Protein AF-A0A0J1DJD8-F1 (afdb_monomer_lite)

Radius of gyration: 31.1 Å; chains: 1; bounding box: 63×29×89 Å

pLDDT: mean 85.06, std 13.38, range [51.06, 98.31]

Foldseek 3Di:
DPPVVVVVVVVVVVVVVVVPPPPPPPPPPVDDDDDDDQQADKDKWFWWDAQQDIDTGNDQDPDPNIAGQFQKWKAWPVVRDIDGAHRSRMTMDGSDPDAQDKIKIWIHDPSHPDIDIDIDHGD

Sequence (123 aa):
MKKRIPLLAALLLAVVLLAGCDTSVLIRLDQPIIIELPYRTNVDGYISYRGKQVRVTSDMNTRSSYRALEEARITLLETGQVTWTDRYGYFQFRGVPGPDRYITLKIEHWRLPEAIYTSIYLR

Structure (mmCIF, N/CA/C/O backbone):
data_AF-A0A0J1DJD8-F1
#
_entry.id   AF-A0A0J1DJD8-F1
#
loop_
_atom_site.group_PDB
_atom_site.id
_atom_site.type_symbol
_atom_site.label_atom_id
_atom_site.label_alt_id
_atom_site.label_comp_id
_atom_site.label_asym_id
_atom_site.label_entity_id
_atom_site.label_seq_id
_atom_site.pdbx_PDB_ins_code
_atom_site.Cartn_x
_atom_site.Cartn_y
_atom_site.Cartn_z
_atom_site.occupancy
_atom_site.B_iso_or_equiv
_atom_site.auth_seq_id
_atom_site.auth_comp_id
_atom_site.auth_asym_id
_atom_site.auth_atom_id
_atom_site.pdbx_PDB_model_num
ATOM 1 N N . MET A 1 1 ? -47.698 15.299 73.987 1.00 51.06 1 MET A N 1
ATOM 2 C CA . MET A 1 1 ? -46.868 15.306 72.754 1.00 51.06 1 MET A CA 1
ATOM 3 C C . MET A 1 1 ? -45.764 14.225 72.702 1.00 51.06 1 MET A C 1
ATOM 5 O O . MET A 1 1 ? -45.101 14.129 71.683 1.00 51.06 1 MET A O 1
ATOM 9 N N . LYS A 1 2 ? -45.594 13.340 73.708 1.00 55.03 2 LYS A N 1
ATOM 10 C CA . LYS A 1 2 ? -44.504 12.329 73.752 1.00 55.03 2 LYS A CA 1
ATOM 11 C C . LYS A 1 2 ? -44.696 11.054 72.897 1.00 55.03 2 LYS A C 1
ATOM 13 O O . LYS A 1 2 ? -43.720 10.371 72.629 1.00 55.03 2 LYS A O 1
ATOM 18 N N . LYS A 1 3 ? -45.915 10.730 72.434 1.00 58.19 3 LYS A N 1
ATOM 19 C CA . LYS A 1 3 ? -46.205 9.478 71.689 1.00 58.19 3 LYS A CA 1
ATOM 20 C C . LYS A 1 3 ? -45.926 9.532 70.174 1.00 58.19 3 LYS A C 1
ATOM 22 O O . LYS A 1 3 ? -46.001 8.503 69.519 1.00 58.19 3 LYS A O 1
ATOM 27 N N . ARG A 1 4 ? -45.611 10.707 69.607 1.00 60.94 4 ARG A N 1
ATOM 28 C CA . ARG A 1 4 ? -45.383 10.881 68.152 1.00 60.94 4 ARG A CA 1
ATOM 29 C C . ARG A 1 4 ? -43.925 10.681 67.727 1.00 60.94 4 ARG A C 1
ATOM 31 O O . ARG A 1 4 ? -43.670 10.374 66.573 1.00 60.94 4 ARG A O 1
ATOM 38 N N . ILE A 1 5 ? -42.990 10.812 68.666 1.00 70.19 5 ILE A N 1
ATOM 39 C CA . ILE A 1 5 ? -41.548 10.631 68.451 1.00 70.19 5 ILE A CA 1
ATOM 40 C C . ILE A 1 5 ? -41.190 9.187 68.048 1.00 70.19 5 ILE A C 1
ATOM 42 O O . ILE A 1 5 ? -40.487 9.034 67.052 1.00 70.19 5 ILE A O 1
ATOM 46 N N . PRO A 1 6 ? -41.688 8.122 68.717 1.00 76.00 6 PRO A N 1
ATOM 47 C CA . PRO A 1 6 ? -41.367 6.755 68.295 1.00 76.00 6 PRO A CA 1
ATOM 48 C C . PRO A 1 6 ? -41.989 6.407 66.938 1.00 76.00 6 PRO A C 1
ATOM 50 O O . PRO A 1 6 ? -41.391 5.675 66.158 1.00 76.00 6 PRO A O 1
ATOM 53 N N . LEU A 1 7 ? -43.158 6.979 66.628 1.00 79.69 7 LEU A N 1
ATOM 54 C CA . LEU A 1 7 ? -43.820 6.798 65.338 1.00 79.69 7 LEU A CA 1
ATOM 55 C C . LEU A 1 7 ? -43.009 7.438 64.200 1.00 79.69 7 LEU A C 1
ATOM 57 O O . LEU A 1 7 ? -42.808 6.814 63.168 1.00 79.69 7 LEU A O 1
ATOM 61 N N . LEU A 1 8 ? -42.507 8.660 64.405 1.00 79.69 8 LEU A N 1
ATOM 62 C CA . LEU A 1 8 ? -41.654 9.363 63.441 1.00 79.69 8 LEU A CA 1
ATOM 63 C C . LEU A 1 8 ? -40.318 8.646 63.223 1.00 79.69 8 LEU A C 1
ATOM 65 O O . LEU A 1 8 ? -39.866 8.543 62.087 1.00 79.69 8 LEU A O 1
ATOM 69 N N . ALA A 1 9 ? -39.715 8.115 64.289 1.00 82.94 9 ALA A N 1
ATOM 70 C CA . ALA A 1 9 ? -38.484 7.336 64.191 1.00 82.94 9 ALA A CA 1
ATOM 71 C C . ALA A 1 9 ? -38.690 6.031 63.402 1.00 82.94 9 ALA A C 1
ATOM 73 O O . ALA A 1 9 ? -37.884 5.708 62.534 1.00 82.94 9 ALA A O 1
ATOM 74 N N . ALA A 1 10 ? -39.797 5.321 63.646 1.00 84.31 10 ALA A N 1
ATOM 75 C CA . ALA A 1 10 ? -40.157 4.125 62.886 1.00 84.31 10 ALA A CA 1
ATOM 76 C C . ALA A 1 10 ? -40.439 4.443 61.408 1.00 84.31 10 ALA A C 1
ATOM 78 O O . ALA A 1 10 ? -40.023 3.695 60.526 1.00 84.31 10 ALA A O 1
ATOM 79 N N . LEU A 1 11 ? -41.096 5.575 61.134 1.00 82.56 11 LEU A N 1
ATOM 80 C CA . LEU A 1 11 ? -41.383 6.019 59.772 1.00 82.56 11 LEU A CA 1
ATOM 81 C C . LEU A 1 11 ? -40.095 6.352 59.005 1.00 82.56 11 LEU A C 1
ATOM 83 O O . LEU A 1 11 ? -39.931 5.932 57.865 1.00 82.56 11 LEU A O 1
ATOM 87 N N . LEU A 1 12 ? -39.161 7.060 59.646 1.00 81.88 12 LEU A N 1
ATOM 88 C CA . LEU A 1 12 ? -37.858 7.386 59.062 1.00 81.88 12 LEU A CA 1
ATOM 89 C C . LEU A 1 12 ? -37.032 6.129 58.775 1.00 81.88 12 LEU A C 1
ATOM 91 O O . LEU 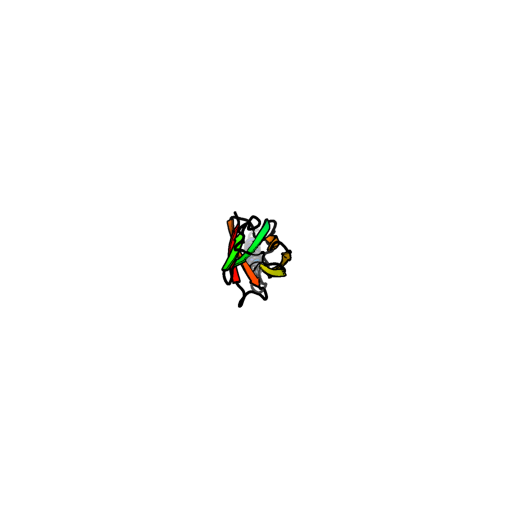A 1 12 ? -36.431 6.025 57.709 1.00 81.88 12 LEU A O 1
ATOM 95 N N . LEU A 1 13 ? -37.049 5.150 59.683 1.00 81.19 13 LEU A N 1
ATOM 96 C CA . LEU A 1 13 ? -36.350 3.881 59.485 1.00 81.19 13 LEU A CA 1
ATOM 97 C C . LEU A 1 13 ? -36.942 3.082 58.313 1.00 81.19 13 LEU A C 1
ATOM 99 O O . LEU A 1 13 ? -36.199 2.527 57.507 1.00 81.19 13 LEU A O 1
ATOM 103 N N . ALA A 1 14 ? -38.272 3.071 58.180 1.00 80.44 14 ALA A N 1
ATOM 104 C CA . ALA A 1 14 ? -38.954 2.418 57.066 1.00 80.44 14 ALA A CA 1
ATOM 105 C C . ALA A 1 14 ? -38.600 3.058 55.713 1.00 80.44 14 ALA A C 1
ATOM 107 O O . ALA A 1 14 ? -38.356 2.342 54.746 1.00 80.44 14 ALA A O 1
ATOM 108 N N . VAL A 1 15 ? -38.506 4.391 55.648 1.00 79.12 15 VAL A N 1
ATOM 109 C CA . VAL A 1 15 ? -38.114 5.114 54.423 1.00 79.12 15 VAL A CA 1
ATOM 110 C C . VAL A 1 15 ? -36.686 4.767 53.996 1.00 79.12 15 VAL A C 1
ATOM 112 O O . VAL A 1 15 ? -36.450 4.528 52.815 1.00 79.12 15 VAL A O 1
ATOM 115 N N . VAL A 1 16 ? -35.743 4.681 54.940 1.00 76.50 16 VAL A N 1
ATOM 116 C CA . VAL A 1 16 ? -34.350 4.298 54.641 1.00 76.50 16 VAL A CA 1
ATOM 117 C C . VAL A 1 16 ? -34.264 2.857 54.130 1.00 76.50 16 VAL A C 1
ATOM 119 O O . VAL A 1 16 ? -33.525 2.587 53.187 1.00 76.50 16 VAL A O 1
ATOM 122 N N . LEU A 1 17 ? -35.051 1.944 54.704 1.00 69.94 17 LEU A N 1
ATOM 123 C CA . LEU A 1 17 ? -35.110 0.549 54.257 1.00 69.94 17 LEU A CA 1
ATOM 124 C C . LEU A 1 17 ? -35.716 0.408 52.851 1.00 69.94 17 LEU A C 1
ATOM 126 O O . LEU A 1 17 ? -35.264 -0.428 52.075 1.00 69.94 17 LEU A O 1
ATOM 130 N N . LEU A 1 18 ? -36.706 1.237 52.507 1.00 70.56 18 LEU A N 1
ATOM 131 C CA . LEU A 1 18 ? -37.361 1.230 51.194 1.00 70.56 18 LEU A CA 1
ATOM 132 C C . LEU A 1 18 ? -36.520 1.902 50.096 1.00 70.56 18 LEU A C 1
ATOM 134 O O . LEU A 1 18 ? -36.597 1.498 48.940 1.00 70.56 18 LEU A O 1
ATOM 138 N N . ALA A 1 19 ? -35.698 2.898 50.437 1.00 68.75 19 ALA A N 1
ATOM 139 C CA . ALA A 1 19 ? -34.855 3.616 49.477 1.00 68.75 19 ALA A CA 1
ATOM 140 C C . ALA A 1 19 ? -33.557 2.869 49.093 1.00 68.75 19 ALA A C 1
ATOM 142 O O . ALA A 1 19 ? -32.832 3.313 48.206 1.00 68.75 19 ALA A O 1
ATOM 143 N N . GLY A 1 20 ? -33.242 1.749 49.754 1.00 57.88 20 GLY A N 1
ATOM 144 C CA . GLY A 1 20 ? -31.949 1.065 49.638 1.00 57.88 20 GLY A CA 1
ATOM 145 C C . GLY A 1 2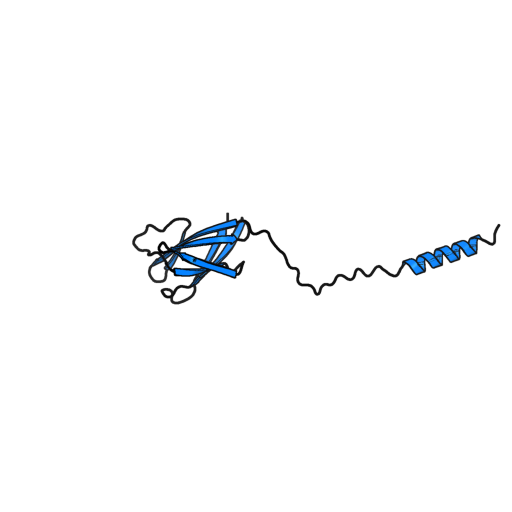0 ? -31.781 0.060 48.490 1.00 57.88 20 GLY A C 1
ATOM 146 O O . GLY A 1 20 ? -30.759 -0.620 48.477 1.00 57.88 20 GLY A O 1
ATOM 147 N N . CYS A 1 21 ? -32.737 -0.096 47.565 1.00 62.84 21 CYS A N 1
ATOM 148 C CA . CYS A 1 21 ? -32.733 -1.248 46.642 1.00 62.84 21 CYS A CA 1
ATOM 149 C C . CYS A 1 21 ? -32.322 -0.998 45.180 1.00 62.84 21 CYS A C 1
ATOM 151 O O . CYS A 1 21 ? -32.060 -1.978 44.492 1.00 62.84 21 CYS A O 1
ATOM 153 N N . ASP A 1 22 ? -32.178 0.238 44.697 1.00 56.75 22 ASP A N 1
ATOM 154 C CA . ASP A 1 22 ? -31.893 0.482 43.267 1.00 56.75 22 ASP A CA 1
ATOM 155 C C . ASP A 1 22 ? -30.507 1.089 43.008 1.00 56.75 22 ASP A C 1
ATOM 157 O O . ASP A 1 22 ? -30.355 2.133 42.380 1.00 56.75 22 ASP A O 1
ATOM 161 N N . THR A 1 23 ? -29.452 0.416 43.472 1.00 58.03 23 THR A N 1
ATOM 162 C CA . THR A 1 23 ? -28.062 0.730 43.074 1.00 58.03 23 THR A CA 1
ATOM 163 C C . THR A 1 23 ? -27.523 -0.191 41.981 1.00 58.03 23 THR A C 1
ATOM 165 O O . THR A 1 23 ? -26.340 -0.125 41.641 1.00 58.03 23 THR A O 1
ATOM 168 N N . SER A 1 24 ? -28.373 -1.025 41.373 1.00 59.12 24 SER A N 1
ATOM 169 C CA . SER A 1 24 ? -27.968 -1.852 40.237 1.00 59.12 24 SER A CA 1
ATOM 170 C C . SER A 1 24 ? -27.904 -1.016 38.952 1.00 59.12 24 SER A C 1
ATOM 172 O O . SER A 1 24 ? -28.806 -0.996 38.120 1.00 59.12 24 SER A O 1
ATOM 174 N N . VAL A 1 25 ? -26.789 -0.307 38.766 1.00 60.03 25 VAL A N 1
ATOM 175 C CA . VAL A 1 25 ? -26.405 0.194 37.443 1.00 60.03 25 VAL A CA 1
ATOM 176 C C . VAL A 1 25 ? -26.052 -1.032 36.599 1.00 60.03 25 VAL A C 1
ATOM 178 O O . VAL A 1 25 ? -24.940 -1.553 36.658 1.00 60.03 25 VAL A O 1
ATOM 181 N N . LEU A 1 26 ? -27.034 -1.540 35.854 1.00 56.91 26 LEU A N 1
ATOM 182 C CA . LEU A 1 26 ? -26.871 -2.615 34.877 1.00 56.91 26 LEU A CA 1
ATOM 183 C C . LEU A 1 26 ? -26.037 -2.101 33.696 1.00 56.91 26 LEU A C 1
ATOM 185 O O . LEU A 1 26 ? -26.565 -1.709 32.657 1.00 56.91 26 LEU A O 1
ATOM 189 N N . ILE A 1 27 ? -24.715 -2.082 33.860 1.00 59.91 27 ILE A N 1
ATOM 190 C CA . ILE A 1 27 ? -23.789 -1.881 32.746 1.00 59.91 27 ILE A CA 1
ATOM 191 C C . ILE A 1 27 ? -23.803 -3.177 31.930 1.00 59.91 27 ILE A C 1
ATOM 193 O O . ILE A 1 27 ? -23.238 -4.192 32.337 1.00 59.91 27 ILE A O 1
ATOM 197 N N . ARG A 1 28 ? -24.485 -3.149 30.782 1.00 57.75 28 ARG A N 1
ATOM 198 C CA . ARG A 1 28 ? -24.426 -4.204 29.765 1.00 57.75 28 ARG A CA 1
ATOM 199 C C . ARG A 1 28 ? -23.017 -4.253 29.164 1.00 57.75 28 ARG A C 1
ATOM 201 O O . ARG A 1 28 ? -22.707 -3.539 28.218 1.00 57.75 28 ARG A O 1
ATOM 208 N N . LEU A 1 29 ? -22.146 -5.060 29.771 1.00 59.88 29 LEU A N 1
ATOM 209 C CA . LEU A 1 29 ? -20.765 -5.327 29.335 1.00 59.88 29 LEU A CA 1
ATOM 210 C C . LEU A 1 29 ? -20.679 -6.214 28.077 1.00 59.88 29 LEU A C 1
ATOM 212 O O . LEU A 1 29 ? -19.586 -6.490 27.594 1.00 59.88 29 LEU A O 1
ATOM 216 N N . ASP A 1 30 ? -21.814 -6.681 27.561 1.00 70.31 30 ASP A N 1
ATOM 217 C CA . ASP A 1 30 ? -21.937 -7.570 26.405 1.00 70.31 30 ASP A CA 1
ATOM 218 C C . ASP A 1 30 ? -22.053 -6.831 25.064 1.00 70.31 30 ASP A C 1
ATOM 220 O O . ASP A 1 30 ? -22.007 -7.466 24.010 1.00 70.31 30 ASP A O 1
ATOM 224 N N . GLN A 1 31 ? -22.168 -5.499 25.067 1.00 64.62 31 GLN A N 1
ATOM 225 C CA . GLN A 1 31 ? -22.130 -4.729 23.828 1.00 64.62 31 GLN A CA 1
ATOM 226 C C . GLN A 1 31 ? -20.683 -4.460 23.391 1.00 64.62 31 GLN A C 1
ATOM 228 O O . GLN A 1 31 ? -19.894 -3.923 24.173 1.00 64.62 31 GLN A O 1
ATOM 233 N N . PRO A 1 32 ? -20.314 -4.793 22.139 1.00 69.00 32 PRO A N 1
ATOM 234 C CA . PRO A 1 32 ? -19.010 -4.430 21.611 1.00 69.00 32 PRO A CA 1
ATOM 235 C C . PRO A 1 32 ? -18.877 -2.905 21.603 1.00 69.00 32 PRO A C 1
ATOM 237 O O . PRO A 1 32 ? -19.769 -2.193 21.143 1.00 69.00 32 PRO A O 1
ATOM 240 N N . ILE A 1 33 ? -17.753 -2.398 22.107 1.00 67.94 33 ILE A N 1
ATOM 241 C CA . ILE A 1 33 ? -17.445 -0.969 22.057 1.00 67.94 33 ILE A CA 1
ATOM 242 C C . ILE A 1 33 ? -17.152 -0.617 20.595 1.00 67.94 33 ILE A C 1
ATOM 244 O O . ILE A 1 33 ? -16.092 -0.951 20.067 1.00 67.94 33 ILE A O 1
ATOM 248 N N . ILE A 1 34 ? -18.098 0.050 19.934 1.00 68.44 34 ILE A N 1
ATOM 249 C CA . ILE A 1 34 ? -17.903 0.601 18.591 1.00 68.44 34 ILE A CA 1
ATOM 250 C C . ILE A 1 34 ? -17.277 1.986 18.761 1.00 68.44 34 ILE A C 1
ATOM 252 O O . ILE A 1 34 ? -17.937 2.926 19.198 1.00 68.44 34 ILE A O 1
ATOM 256 N N . ILE A 1 35 ? -15.984 2.108 18.458 1.00 68.00 35 ILE A N 1
ATOM 257 C CA . ILE A 1 35 ? -15.276 3.392 18.478 1.00 68.00 35 ILE A CA 1
ATOM 258 C C . ILE A 1 35 ? -15.251 3.945 17.052 1.00 68.00 35 ILE A C 1
ATOM 260 O O . ILE A 1 35 ? -14.451 3.514 16.223 1.00 68.00 35 ILE A O 1
ATOM 264 N N . GLU A 1 36 ? -16.107 4.922 16.768 1.00 61.94 36 GLU A N 1
ATOM 265 C CA . GLU A 1 36 ? -16.073 5.672 15.511 1.00 61.94 36 GLU A CA 1
ATOM 266 C C . GLU A 1 36 ? -15.070 6.826 15.633 1.00 61.94 36 GLU A C 1
ATOM 268 O O . GLU A 1 36 ? -15.367 7.896 16.165 1.00 61.94 36 GLU A O 1
ATOM 273 N N . LEU A 1 37 ? -13.837 6.603 15.173 1.00 65.94 37 LEU A N 1
ATOM 274 C CA . LEU A 1 37 ? -12.824 7.655 15.112 1.00 65.94 37 LEU A CA 1
ATOM 275 C C . LEU A 1 37 ? -13.014 8.483 13.831 1.00 65.94 37 LEU A C 1
ATOM 277 O O . LEU A 1 37 ? -13.140 7.905 12.749 1.00 65.94 37 LEU A O 1
ATOM 281 N N . PRO A 1 38 ? -12.985 9.828 13.898 1.00 65.19 38 PRO A N 1
ATOM 282 C CA . PRO A 1 38 ? -13.066 10.665 12.709 1.00 65.19 38 PRO A CA 1
ATOM 283 C C . PRO A 1 38 ? -11.754 10.576 11.921 1.00 65.19 38 PRO A C 1
ATOM 285 O O . PRO A 1 38 ? -10.831 11.366 12.124 1.00 65.19 38 PRO A O 1
ATOM 288 N N . TYR A 1 39 ? -11.660 9.619 11.002 1.00 69.25 39 TYR A N 1
ATOM 289 C CA . TYR A 1 39 ? -10.542 9.540 10.073 1.00 69.25 39 TYR A CA 1
ATOM 290 C C . TYR A 1 39 ? -10.652 10.656 9.030 1.00 69.25 39 TYR A C 1
ATOM 292 O O . TYR A 1 39 ? -11.530 10.637 8.169 1.00 69.25 39 TYR A O 1
ATOM 300 N N . ARG A 1 40 ? -9.779 11.664 9.125 1.00 75.38 40 ARG A N 1
ATOM 301 C CA . ARG A 1 40 ? -9.771 12.839 8.229 1.00 75.38 40 ARG A CA 1
ATOM 302 C C . ARG A 1 40 ? -8.490 12.977 7.407 1.00 75.38 40 ARG A C 1
ATOM 304 O O . ARG A 1 40 ? -8.424 13.846 6.543 1.00 75.38 40 ARG A O 1
ATOM 311 N N . THR A 1 41 ? -7.488 12.140 7.667 1.00 85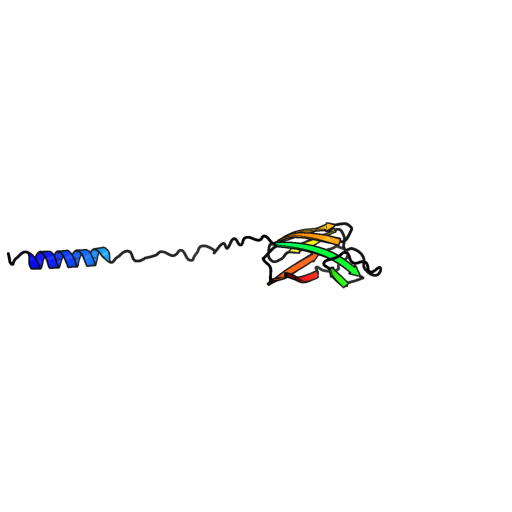.00 41 THR A N 1
ATOM 312 C CA . THR A 1 41 ? -6.197 12.193 6.979 1.00 85.00 41 THR A CA 1
ATOM 313 C C . THR A 1 41 ? -6.308 11.548 5.600 1.00 85.00 41 THR A C 1
ATOM 315 O O . THR A 1 41 ? -7.007 10.548 5.423 1.00 85.00 41 THR A O 1
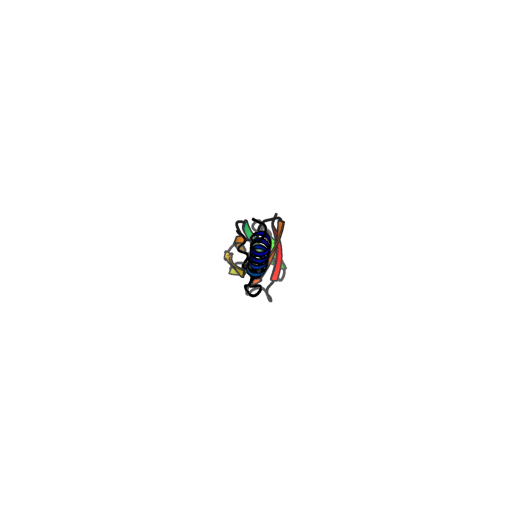ATOM 318 N N . ASN A 1 42 ? -5.607 12.115 4.622 1.00 89.44 42 ASN A N 1
ATOM 319 C CA . ASN A 1 42 ? -5.430 11.515 3.304 1.00 89.44 42 ASN A CA 1
ATOM 320 C C . ASN A 1 42 ? -3.977 11.074 3.167 1.00 89.44 42 ASN A C 1
ATOM 322 O O . ASN A 1 42 ? -3.078 11.764 3.645 1.00 89.44 42 ASN A O 1
ATOM 326 N N . VAL A 1 43 ? -3.760 9.938 2.514 1.00 91.88 43 VAL A N 1
ATOM 327 C CA . VAL A 1 43 ? -2.420 9.422 2.229 1.00 91.88 43 VAL A CA 1
ATOM 328 C C . VAL A 1 43 ? -2.358 9.040 0.772 1.00 91.88 43 VAL A C 1
ATOM 330 O O . VAL A 1 43 ? -3.232 8.328 0.279 1.00 91.88 43 VAL A O 1
ATOM 333 N N . ASP A 1 44 ? -1.317 9.489 0.098 1.00 94.56 44 ASP A N 1
ATOM 334 C CA . ASP A 1 44 ? -1.030 9.131 -1.274 1.00 94.56 44 ASP A CA 1
ATOM 335 C C . ASP A 1 44 ? 0.457 8.859 -1.486 1.00 94.56 44 ASP A C 1
ATOM 337 O O . ASP A 1 44 ? 1.301 9.043 -0.604 1.00 94.56 44 ASP A O 1
ATOM 341 N N . GLY A 1 45 ? 0.761 8.316 -2.655 1.00 95.44 45 GLY A N 1
ATOM 342 C CA . GLY A 1 45 ? 2.121 8.002 -3.038 1.00 95.44 45 GLY A CA 1
ATOM 343 C C . GLY A 1 45 ? 2.172 7.201 -4.323 1.00 95.44 45 GLY A C 1
ATOM 344 O O . GLY A 1 45 ? 1.167 6.971 -4.990 1.00 95.44 45 GLY A O 1
ATOM 345 N N . TYR A 1 46 ? 3.375 6.759 -4.654 1.00 97.12 46 TYR A N 1
ATOM 346 C CA . TYR A 1 46 ? 3.685 6.023 -5.867 1.00 97.12 46 TYR A CA 1
ATOM 347 C C . TYR A 1 46 ? 4.337 4.695 -5.520 1.00 97.12 46 TYR A C 1
ATOM 349 O O . TYR A 1 46 ? 5.192 4.617 -4.636 1.00 97.12 46 TYR A O 1
ATOM 357 N N . ILE A 1 47 ? 3.965 3.650 -6.253 1.00 96.81 47 ILE A N 1
ATOM 358 C CA . ILE A 1 47 ? 4.524 2.310 -6.117 1.00 96.81 47 ILE A CA 1
ATOM 359 C C . ILE A 1 47 ? 5.241 1.945 -7.408 1.00 96.81 47 ILE A C 1
ATOM 361 O O . ILE A 1 47 ? 4.705 2.028 -8.513 1.00 96.81 47 ILE A O 1
ATOM 365 N N . SER A 1 48 ? 6.488 1.521 -7.263 1.00 96.38 48 SER A N 1
ATOM 366 C CA . SER A 1 48 ? 7.334 1.104 -8.377 1.00 96.38 48 SER A CA 1
ATOM 367 C C . SER A 1 48 ? 8.080 -0.176 -8.036 1.00 96.38 48 SER A C 1
ATOM 369 O O . SER A 1 48 ? 8.281 -0.491 -6.863 1.00 96.38 48 SER A O 1
ATOM 371 N N . TYR A 1 49 ? 8.505 -0.921 -9.053 1.00 95.06 49 TYR A N 1
ATOM 372 C CA . TYR A 1 49 ? 9.175 -2.203 -8.869 1.00 95.06 49 TYR A CA 1
ATOM 373 C C . TYR A 1 49 ? 10.398 -2.382 -9.775 1.00 95.06 49 TYR A C 1
ATOM 375 O O . TYR A 1 49 ? 10.488 -1.807 -10.863 1.00 95.06 49 TYR A O 1
ATOM 383 N N . ARG A 1 50 ? 11.339 -3.213 -9.315 1.00 93.56 50 ARG A N 1
ATOM 384 C CA . ARG A 1 50 ? 12.510 -3.699 -10.059 1.00 93.56 50 ARG A CA 1
ATOM 385 C C . ARG A 1 50 ? 12.766 -5.160 -9.691 1.00 93.56 50 ARG A C 1
ATOM 387 O O . ARG A 1 50 ? 13.263 -5.461 -8.605 1.00 93.56 50 ARG A O 1
ATOM 394 N N . GLY A 1 51 ? 12.452 -6.084 -10.598 1.00 88.62 51 GLY A N 1
ATOM 395 C CA . GLY A 1 51 ? 12.495 -7.515 -10.283 1.00 88.62 51 GLY A CA 1
ATOM 396 C C . GLY A 1 51 ? 11.536 -7.828 -9.130 1.00 88.62 51 GLY A C 1
ATOM 397 O O . GLY A 1 51 ? 10.343 -7.586 -9.263 1.00 88.62 51 GLY A O 1
ATOM 398 N N . LYS A 1 52 ? 12.065 -8.308 -7.997 1.00 85.69 52 LYS A N 1
ATOM 399 C CA . LYS A 1 52 ? 11.293 -8.575 -6.767 1.00 85.69 52 LYS A CA 1
ATOM 400 C C . LYS A 1 52 ? 11.248 -7.397 -5.782 1.00 85.69 52 LYS A C 1
ATOM 402 O O . LYS A 1 52 ? 10.581 -7.487 -4.760 1.00 85.69 52 LYS A O 1
ATOM 407 N N . GLN A 1 53 ? 11.983 -6.316 -6.043 1.00 90.44 53 GLN A N 1
ATOM 408 C CA . GLN A 1 53 ? 12.005 -5.151 -5.158 1.00 90.44 53 GLN A CA 1
ATOM 409 C C . GLN A 1 53 ? 10.816 -4.248 -5.463 1.00 90.44 53 GLN A C 1
ATOM 411 O O . GLN A 1 53 ? 10.633 -3.864 -6.618 1.00 90.44 53 GLN A O 1
ATOM 416 N N . VAL A 1 54 ? 10.062 -3.870 -4.433 1.00 93.75 54 VAL A N 1
ATOM 417 C CA . VAL A 1 54 ? 9.002 -2.860 -4.508 1.00 93.75 54 VAL A CA 1
ATOM 418 C C . VAL A 1 54 ? 9.386 -1.664 -3.656 1.00 93.75 54 VAL A C 1
ATOM 420 O O . VAL A 1 54 ? 9.987 -1.802 -2.592 1.00 93.75 54 VAL A O 1
ATOM 423 N N . ARG A 1 55 ? 9.068 -0.475 -4.158 1.00 94.12 55 ARG A N 1
ATOM 424 C CA . ARG A 1 55 ? 9.377 0.792 -3.517 1.00 94.12 55 ARG A CA 1
ATOM 425 C C . ARG A 1 55 ? 8.138 1.667 -3.492 1.00 94.12 55 ARG A C 1
ATOM 427 O O . ARG A 1 55 ? 7.522 1.868 -4.536 1.00 94.12 55 ARG A O 1
ATOM 434 N N . VAL A 1 56 ? 7.851 2.209 -2.314 1.00 94.75 56 VAL A N 1
ATOM 435 C CA . VAL A 1 56 ? 6.809 3.211 -2.095 1.00 94.75 56 VAL A CA 1
ATOM 436 C C . VAL A 1 56 ? 7.469 4.565 -1.848 1.00 94.75 56 VAL A C 1
ATOM 438 O O . VAL A 1 56 ? 8.439 4.648 -1.091 1.00 94.75 56 VAL A O 1
ATOM 441 N N . THR A 1 57 ? 6.997 5.609 -2.522 1.00 94.06 57 THR A N 1
ATOM 442 C CA . THR A 1 57 ? 7.540 6.974 -2.440 1.00 94.06 57 THR A CA 1
ATOM 443 C C . THR A 1 57 ? 6.421 8.011 -2.419 1.00 94.06 57 THR A C 1
ATOM 445 O O . THR A 1 57 ? 5.340 7.749 -2.933 1.00 94.06 57 THR A O 1
ATOM 448 N N . SER A 1 58 ? 6.680 9.192 -1.850 1.00 92.50 58 SER A N 1
ATOM 449 C CA . SER A 1 58 ? 5.771 10.350 -1.923 1.00 92.50 58 SER A CA 1
ATOM 450 C C . SER A 1 58 ? 5.618 10.873 -3.351 1.00 92.50 58 SER A C 1
ATOM 452 O O . SER A 1 58 ? 4.537 11.274 -3.759 1.00 92.50 58 SER A O 1
ATOM 454 N N . ASP A 1 59 ? 6.700 10.811 -4.125 1.00 93.81 59 ASP A N 1
ATOM 455 C CA . ASP A 1 59 ? 6.779 11.331 -5.486 1.00 93.81 59 ASP A CA 1
ATOM 456 C C . ASP A 1 59 ? 7.002 10.209 -6.498 1.00 93.81 59 ASP A C 1
ATOM 458 O O . ASP A 1 59 ? 7.510 9.131 -6.161 1.00 93.81 59 ASP A O 1
ATOM 462 N N . MET A 1 60 ? 6.659 10.470 -7.761 1.00 91.38 60 MET A N 1
ATOM 463 C CA . MET A 1 60 ? 6.855 9.513 -8.847 1.00 91.38 60 MET A CA 1
ATOM 464 C C . MET A 1 60 ? 8.333 9.114 -8.951 1.00 91.38 60 MET A C 1
ATOM 466 O O . MET A 1 60 ? 9.227 9.957 -9.042 1.00 91.38 60 MET A O 1
ATOM 470 N N . ASN A 1 61 ? 8.610 7.808 -8.962 1.00 90.31 61 ASN A N 1
ATOM 471 C CA . ASN A 1 61 ? 9.979 7.315 -9.062 1.00 90.31 61 ASN A CA 1
ATOM 472 C C . ASN A 1 61 ? 10.528 7.529 -10.482 1.00 90.31 61 ASN A C 1
ATOM 474 O O . ASN A 1 61 ? 10.110 6.868 -11.428 1.00 90.31 61 ASN A O 1
ATOM 478 N N . THR A 1 62 ? 11.510 8.420 -10.619 1.00 90.31 62 THR A N 1
ATOM 479 C CA . THR A 1 62 ? 12.137 8.779 -11.903 1.00 90.31 62 THR A CA 1
ATOM 480 C C . THR A 1 62 ? 13.310 7.877 -12.298 1.00 90.31 62 THR A C 1
ATOM 482 O O . THR A 1 62 ? 13.914 8.060 -13.356 1.00 90.31 62 THR A O 1
ATOM 485 N N . ARG A 1 63 ? 13.675 6.889 -11.468 1.00 91.81 63 ARG A N 1
ATOM 486 C CA . ARG A 1 63 ? 14.793 5.981 -11.764 1.00 91.81 63 ARG A CA 1
ATOM 487 C C . ARG A 1 63 ? 14.414 5.021 -12.889 1.00 91.81 63 ARG A C 1
ATOM 489 O O . ARG A 1 63 ? 13.562 4.163 -12.697 1.00 91.81 63 ARG A O 1
ATOM 496 N N . SER A 1 64 ? 15.152 5.061 -13.998 1.00 90.38 64 SER A N 1
ATOM 497 C CA . SER A 1 64 ? 14.931 4.209 -15.184 1.00 90.38 64 SER A CA 1
ATOM 498 C C . SER A 1 64 ? 14.968 2.697 -14.921 1.00 90.38 64 SER A C 1
ATOM 500 O O . SER A 1 64 ? 14.390 1.917 -15.673 1.00 90.38 64 SER A O 1
ATOM 502 N N . SER A 1 65 ? 15.645 2.262 -13.853 1.00 93.88 65 SER A N 1
ATOM 503 C CA . SER A 1 65 ? 15.700 0.851 -13.446 1.00 93.88 65 SER A CA 1
ATOM 504 C C . SER A 1 65 ? 14.428 0.353 -12.756 1.00 93.88 65 SER A C 1
ATOM 506 O O . SER A 1 65 ? 14.303 -0.850 -12.525 1.00 93.88 65 SER A O 1
ATOM 508 N N . TYR A 1 66 ? 13.506 1.255 -12.423 1.00 95.62 66 TYR A N 1
ATOM 509 C CA . TYR A 1 66 ? 12.218 0.953 -11.822 1.00 95.62 66 TYR A CA 1
ATOM 510 C C . TYR A 1 66 ? 11.104 1.207 -12.831 1.00 95.62 66 TYR A C 1
ATOM 512 O O . TYR A 1 66 ? 11.175 2.120 -13.651 1.00 95.62 66 TYR A O 1
ATOM 520 N N . ARG A 1 67 ? 10.056 0.394 -12.751 1.00 95.69 67 ARG A N 1
ATOM 521 C CA . ARG A 1 67 ? 8.819 0.591 -13.508 1.00 95.69 67 ARG A CA 1
ATOM 522 C C . ARG A 1 67 ? 7.682 0.883 -12.545 1.00 95.69 67 ARG A C 1
ATOM 524 O O . ARG A 1 67 ? 7.682 0.359 -11.431 1.00 95.69 67 ARG A O 1
ATOM 531 N N . ALA A 1 68 ? 6.728 1.704 -12.971 1.00 96.56 68 ALA A N 1
ATOM 532 C CA . ALA A 1 68 ? 5.482 1.893 -12.243 1.00 96.56 68 ALA A CA 1
ATOM 533 C C . ALA A 1 68 ? 4.788 0.540 -12.040 1.00 96.56 68 ALA A C 1
ATOM 535 O O . ALA A 1 68 ? 4.728 -0.286 -12.958 1.00 96.56 68 ALA A O 1
ATOM 536 N N . LEU A 1 69 ? 4.303 0.296 -10.826 1.00 96.31 69 LEU A N 1
ATOM 537 C CA . LEU A 1 69 ? 3.475 -0.865 -10.537 1.00 96.31 69 LEU A CA 1
ATOM 538 C C . LEU A 1 69 ? 2.013 -0.471 -10.770 1.00 96.31 69 LEU A C 1
ATOM 540 O O . LEU A 1 69 ? 1.294 -0.183 -9.823 1.00 96.31 69 LEU A O 1
ATOM 544 N N . GLU A 1 70 ? 1.633 -0.374 -12.040 1.00 97.25 70 GLU A N 1
ATOM 545 C CA . GLU A 1 70 ? 0.272 -0.082 -12.515 1.00 97.25 70 GLU A CA 1
ATOM 546 C C . GLU A 1 70 ? -0.720 -1.196 -12.149 1.00 97.25 70 GLU A C 1
ATOM 548 O O . GLU A 1 70 ? -0.310 -2.348 -12.066 1.00 97.25 70 GLU A O 1
ATOM 553 N N . GLU A 1 71 ? -1.999 -0.861 -11.929 1.00 97.56 71 GLU A N 1
ATOM 554 C CA . GLU A 1 71 ? -3.091 -1.810 -11.625 1.00 97.56 71 GLU A CA 1
ATOM 555 C C . GLU A 1 71 ? -2.853 -2.704 -10.388 1.00 97.56 71 GLU A C 1
ATOM 557 O O . GLU A 1 71 ? -3.473 -3.756 -10.208 1.00 97.56 71 GLU A O 1
ATOM 562 N N . ALA A 1 72 ? -1.964 -2.293 -9.488 1.00 97.81 72 ALA A N 1
ATOM 563 C CA . ALA A 1 72 ? -1.748 -2.966 -8.218 1.00 97.81 72 ALA A CA 1
ATOM 564 C C . ALA A 1 72 ? -2.893 -2.666 -7.262 1.00 97.81 72 ALA A C 1
ATOM 566 O O . ALA A 1 72 ? -3.259 -1.512 -7.044 1.00 97.81 72 ALA A O 1
ATOM 567 N N . ARG A 1 73 ? -3.423 -3.721 -6.646 1.00 98.31 73 ARG A N 1
ATOM 568 C CA . ARG A 1 73 ? -4.427 -3.614 -5.595 1.00 98.31 73 ARG A CA 1
ATOM 569 C C . ARG A 1 73 ? -3.726 -3.316 -4.279 1.00 98.31 73 ARG A C 1
ATOM 571 O O . ARG A 1 73 ? -2.917 -4.114 -3.804 1.00 98.31 73 ARG A O 1
ATOM 578 N N . ILE A 1 74 ? -4.064 -2.185 -3.678 1.00 98.06 74 ILE A N 1
ATOM 579 C CA . ILE A 1 74 ? -3.495 -1.726 -2.414 1.00 98.06 74 ILE A CA 1
ATOM 580 C C . ILE A 1 74 ? -4.585 -1.792 -1.354 1.00 98.06 74 ILE A C 1
ATOM 582 O O . ILE A 1 74 ? -5.662 -1.234 -1.541 1.00 98.06 74 ILE A O 1
ATOM 586 N N . THR A 1 75 ? -4.315 -2.477 -0.246 1.00 98.06 75 THR A N 1
ATOM 587 C CA . THR A 1 75 ? -5.220 -2.544 0.909 1.00 98.06 75 THR A CA 1
ATOM 588 C C . THR A 1 75 ? -4.580 -1.845 2.099 1.00 98.06 75 THR A C 1
ATOM 590 O O . THR A 1 75 ? -3.465 -2.198 2.484 1.00 98.06 75 THR A O 1
ATOM 593 N N . LEU A 1 76 ? -5.288 -0.887 2.689 1.00 95.88 76 LEU A N 1
ATOM 594 C CA . LEU A 1 76 ? -4.936 -0.276 3.967 1.00 95.88 76 LEU A CA 1
ATOM 595 C C . LEU A 1 76 ? -5.458 -1.176 5.090 1.00 95.88 76 LEU A C 1
ATOM 597 O O . LEU A 1 76 ? -6.670 -1.296 5.269 1.00 95.88 76 LEU A O 1
ATOM 601 N N . LEU A 1 77 ? -4.568 -1.849 5.820 1.00 94.88 77 LEU A N 1
ATOM 602 C CA . LEU A 1 77 ? -4.979 -2.903 6.756 1.00 94.88 77 LEU A CA 1
ATOM 603 C C . LEU A 1 77 ? -5.760 -2.370 7.959 1.00 94.88 77 LEU A C 1
ATOM 605 O O . LEU A 1 77 ? -6.647 -3.052 8.459 1.00 94.88 77 LEU A O 1
ATOM 609 N N . GLU A 1 78 ? -5.467 -1.149 8.399 1.00 90.19 78 GLU A N 1
ATOM 610 C CA . GLU A 1 78 ? -6.099 -0.533 9.566 1.00 90.19 78 GLU A CA 1
ATOM 611 C C . GLU A 1 78 ? -7.584 -0.226 9.342 1.00 90.19 78 GLU A C 1
ATOM 613 O O . GLU A 1 78 ? -8.350 -0.183 10.301 1.00 90.19 78 GLU A O 1
ATOM 618 N N . THR A 1 79 ? -7.995 -0.002 8.091 1.00 90.31 79 THR A N 1
ATOM 619 C CA . THR A 1 79 ? -9.382 0.350 7.741 1.00 90.31 79 THR A CA 1
ATOM 620 C C . THR A 1 79 ? -10.056 -0.680 6.837 1.00 90.31 79 THR A C 1
ATOM 622 O O . THR A 1 79 ? -11.265 -0.613 6.633 1.00 90.31 79 THR A O 1
ATOM 625 N N . GLY A 1 80 ? -9.294 -1.607 6.251 1.00 93.38 80 GLY A N 1
ATOM 626 C CA . GLY A 1 80 ? -9.768 -2.530 5.219 1.00 93.38 80 GLY A CA 1
ATOM 627 C C . GLY A 1 80 ? -10.064 -1.863 3.871 1.00 93.38 80 GLY A C 1
ATOM 628 O O . GLY A 1 80 ? -10.553 -2.531 2.960 1.00 93.38 80 GLY A O 1
ATOM 629 N N . GLN A 1 81 ? -9.782 -0.563 3.719 1.00 94.62 81 GLN A N 1
ATOM 630 C CA . GLN A 1 81 ? -9.999 0.142 2.459 1.00 94.62 81 GLN A CA 1
ATOM 631 C C . GLN A 1 81 ? -9.100 -0.414 1.357 1.00 94.62 81 GLN A C 1
ATOM 633 O O . GLN A 1 81 ? -7.946 -0.776 1.591 1.00 94.62 81 GLN A O 1
ATOM 638 N N . VAL A 1 82 ? -9.623 -0.414 0.134 1.00 97.75 82 VAL A N 1
ATOM 639 C CA . VAL A 1 82 ? -8.922 -0.883 -1.060 1.00 97.75 82 VAL A CA 1
ATOM 640 C C . VAL A 1 82 ? -8.893 0.230 -2.097 1.00 97.75 82 VAL A C 1
ATOM 642 O O . VAL A 1 82 ? -9.899 0.897 -2.328 1.00 97.75 82 VAL A O 1
ATOM 645 N N . THR A 1 83 ? -7.742 0.403 -2.735 1.00 97.62 83 THR A N 1
ATOM 646 C CA . THR A 1 83 ? -7.561 1.266 -3.902 1.00 97.62 83 THR A CA 1
ATOM 647 C C . THR A 1 83 ? -6.695 0.553 -4.939 1.00 97.62 83 THR A C 1
ATOM 649 O O . THR A 1 83 ? -6.122 -0.506 -4.661 1.00 97.62 83 THR A O 1
ATOM 652 N N . TRP A 1 84 ? -6.602 1.120 -6.137 1.00 98.19 84 TRP A N 1
ATOM 653 C CA . TRP A 1 84 ? -5.774 0.597 -7.219 1.00 98.19 84 TRP A CA 1
ATOM 654 C C . TRP A 1 84 ? -4.817 1.665 -7.702 1.00 98.19 84 TRP A C 1
ATOM 656 O O . TRP A 1 84 ? -5.157 2.849 -7.714 1.00 98.19 84 TRP A O 1
ATOM 666 N N . THR A 1 85 ? -3.623 1.241 -8.097 1.00 98.06 85 THR A N 1
ATOM 667 C CA . THR A 1 85 ? -2.669 2.161 -8.696 1.00 98.06 85 THR A CA 1
ATOM 668 C C . THR A 1 85 ? -3.037 2.500 -10.136 1.00 98.06 85 THR A C 1
ATOM 670 O O . THR A 1 85 ? -3.530 1.656 -10.888 1.00 98.06 85 THR A O 1
ATOM 673 N N . ASP A 1 86 ? -2.757 3.737 -10.536 1.00 97.88 86 ASP A N 1
ATOM 674 C CA . ASP A 1 86 ? -2.883 4.174 -11.926 1.00 97.88 86 ASP A CA 1
ATOM 675 C C . ASP A 1 86 ? -1.681 3.740 -12.795 1.00 97.88 86 ASP A C 1
ATOM 677 O O . ASP A 1 86 ? -0.760 3.059 -12.334 1.00 97.88 86 ASP A O 1
ATOM 681 N N . ARG A 1 87 ? -1.640 4.200 -14.054 1.00 97.06 87 ARG A N 1
ATOM 682 C CA . ARG A 1 87 ? -0.544 3.922 -15.005 1.00 97.06 87 ARG A CA 1
ATOM 683 C C . ARG A 1 87 ? 0.850 4.374 -14.548 1.00 97.06 87 ARG A C 1
ATOM 685 O O . ARG A 1 87 ? 1.862 3.926 -15.084 1.00 97.06 87 ARG A O 1
ATOM 692 N N . TYR A 1 88 ? 0.915 5.295 -13.592 1.00 96.44 88 TYR A N 1
ATOM 693 C CA . TYR A 1 88 ? 2.146 5.821 -13.006 1.00 96.44 88 TYR A CA 1
ATOM 694 C C . TYR A 1 88 ? 2.484 5.167 -11.663 1.00 96.44 88 TYR A C 1
ATOM 696 O O . TYR A 1 88 ? 3.518 5.479 -11.067 1.00 96.44 88 TYR A O 1
ATOM 704 N N . GLY A 1 89 ? 1.656 4.228 -11.201 1.00 97.12 89 GLY A N 1
ATOM 705 C CA . GLY A 1 89 ? 1.799 3.595 -9.899 1.00 97.12 89 GLY A CA 1
ATOM 706 C C . GLY A 1 89 ? 1.252 4.450 -8.754 1.00 97.12 89 GLY A C 1
ATOM 707 O O . GLY A 1 89 ? 1.533 4.127 -7.602 1.00 97.12 89 GLY A O 1
ATOM 708 N N . TYR A 1 90 ? 0.528 5.537 -9.040 1.00 98.06 90 TYR A N 1
ATOM 709 C CA . TYR A 1 90 ? -0.038 6.430 -8.029 1.00 98.06 90 TYR A CA 1
ATOM 710 C C . TYR A 1 90 ? -1.234 5.784 -7.335 1.00 98.06 90 TYR A C 1
ATOM 712 O O . TYR A 1 90 ? -2.093 5.214 -8.003 1.00 98.06 90 TYR A O 1
ATOM 720 N N . PHE A 1 91 ? -1.325 5.919 -6.013 1.00 97.50 91 PHE A N 1
ATOM 721 C CA . PHE A 1 91 ? -2.489 5.534 -5.218 1.00 97.50 91 PHE A CA 1
ATOM 722 C C . PHE A 1 91 ? -2.868 6.644 -4.236 1.00 97.50 91 PHE A C 1
ATOM 724 O O . PHE A 1 91 ? -2.020 7.423 -3.807 1.00 97.50 91 PHE A O 1
ATOM 731 N N . GLN A 1 92 ? -4.136 6.657 -3.823 1.00 96.25 92 GLN A N 1
ATOM 732 C CA . GLN A 1 92 ? -4.640 7.545 -2.779 1.00 96.25 92 GLN A CA 1
ATOM 733 C C . GLN A 1 92 ? -5.652 6.815 -1.889 1.00 96.25 92 GLN A C 1
ATOM 735 O O . GLN A 1 92 ? -6.542 6.117 -2.382 1.00 96.25 92 GLN A O 1
ATOM 740 N N . PHE A 1 93 ? -5.542 7.042 -0.582 1.00 94.50 93 PHE A N 1
ATOM 741 C CA . PHE A 1 93 ? -6.534 6.719 0.436 1.00 94.50 93 PHE A CA 1
ATOM 742 C C . PHE A 1 93 ? -7.074 7.993 1.081 1.00 94.50 93 PHE A C 1
ATOM 744 O O . PHE A 1 93 ? -6.349 8.970 1.289 1.00 94.50 93 PHE A O 1
ATOM 751 N N . ARG A 1 94 ? -8.359 7.955 1.438 1.00 91.25 94 ARG A N 1
ATOM 752 C CA . ARG A 1 94 ? -9.042 9.015 2.184 1.00 91.25 94 ARG A CA 1
ATOM 753 C C . ARG A 1 94 ? -9.622 8.442 3.463 1.00 91.25 94 ARG A C 1
ATOM 755 O O . ARG A 1 94 ? -10.102 7.312 3.472 1.00 91.25 94 ARG A O 1
ATOM 762 N N . GLY A 1 95 ? -9.628 9.233 4.527 1.00 87.50 95 GLY A N 1
ATOM 763 C CA . GLY A 1 95 ? -10.087 8.739 5.823 1.00 87.50 95 GLY A CA 1
ATOM 764 C C . GLY A 1 95 ? -9.137 7.682 6.376 1.00 87.50 95 GLY A C 1
ATOM 765 O O . GLY A 1 95 ? -9.551 6.618 6.827 1.00 87.50 95 GLY A O 1
ATOM 766 N N . VAL A 1 96 ? -7.848 7.997 6.332 1.00 89.50 96 VAL A N 1
ATOM 767 C CA . VAL A 1 96 ? -6.790 7.234 6.982 1.00 89.50 96 VAL A CA 1
ATOM 768 C C . VAL A 1 96 ? -6.744 7.616 8.469 1.00 89.50 96 VAL A C 1
ATOM 770 O O . VAL A 1 96 ? -7.037 8.772 8.812 1.00 89.50 96 VAL A O 1
ATOM 773 N N . PRO A 1 97 ? -6.389 6.676 9.367 1.00 85.56 97 PRO A N 1
ATOM 774 C CA . PRO A 1 97 ? -6.047 6.984 10.748 1.00 85.56 97 PRO A CA 1
ATOM 775 C C . PRO A 1 97 ? -5.136 8.209 10.877 1.00 85.56 97 PRO A C 1
ATOM 777 O O . PRO A 1 97 ? -4.296 8.444 10.013 1.00 85.56 97 PRO A O 1
ATOM 780 N N . GLY A 1 98 ? -5.357 9.000 11.934 1.00 78.94 98 GLY A N 1
ATOM 781 C CA . GLY A 1 98 ? -4.692 10.286 12.174 1.00 78.94 98 GLY A CA 1
ATOM 782 C C . GLY A 1 98 ? -3.154 10.239 12.125 1.00 78.94 98 GLY A C 1
ATOM 783 O O . GLY A 1 98 ? -2.578 9.150 12.070 1.00 78.94 98 GLY A O 1
ATOM 784 N N . PRO A 1 99 ? -2.497 11.413 12.143 1.00 81.44 99 PRO A N 1
ATOM 785 C CA . PRO A 1 99 ? -1.039 11.511 12.076 1.00 81.44 99 PRO A CA 1
ATOM 786 C C . PRO A 1 99 ? -0.353 10.863 13.293 1.00 81.44 99 PRO A C 1
ATOM 788 O O . PRO A 1 99 ? -1.007 10.400 14.230 1.00 81.44 99 PRO A O 1
ATOM 791 N N . ASP A 1 100 ? 0.976 10.823 13.251 1.00 85.38 100 ASP A N 1
ATOM 792 C CA . ASP A 1 100 ? 1.874 10.274 14.272 1.00 85.38 100 ASP A CA 1
ATOM 793 C C . ASP A 1 100 ? 1.762 8.766 14.505 1.00 85.38 100 ASP A C 1
ATOM 795 O O . ASP A 1 100 ? 1.871 8.256 15.626 1.00 85.38 100 ASP A O 1
ATOM 799 N N . A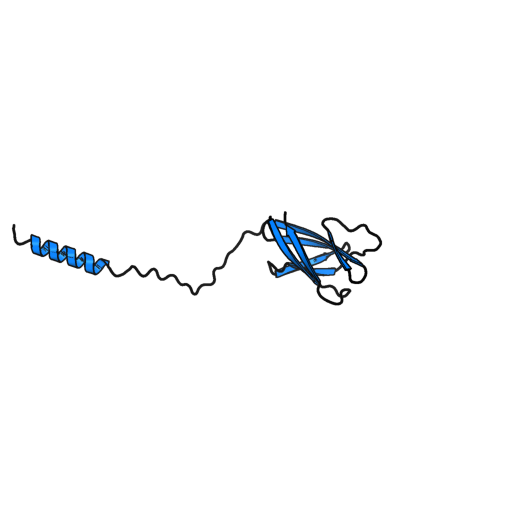RG A 1 101 ? 1.559 8.007 13.423 1.00 88.38 101 ARG A N 1
ATOM 800 C CA . ARG A 1 101 ? 1.526 6.545 13.500 1.00 88.38 101 ARG A CA 1
ATOM 801 C C . ARG A 1 101 ? 1.947 5.847 12.224 1.00 88.38 101 ARG A C 1
ATOM 803 O O . ARG A 1 101 ? 1.924 6.415 11.139 1.00 88.38 101 ARG A O 1
ATOM 810 N N . TYR A 1 102 ? 2.276 4.569 12.364 1.00 91.75 102 TYR A N 1
ATOM 811 C CA . TYR A 1 102 ? 2.445 3.682 11.224 1.00 91.75 102 TYR A CA 1
ATOM 812 C C . TYR A 1 102 ? 1.089 3.195 10.719 1.00 91.75 102 TYR A C 1
ATOM 814 O O . TYR A 1 102 ? 0.228 2.812 11.512 1.00 91.75 102 TYR A O 1
ATOM 822 N N . ILE A 1 103 ? 0.943 3.190 9.400 1.00 92.56 103 ILE A N 1
ATOM 823 C CA . ILE A 1 103 ? -0.093 2.446 8.688 1.00 92.56 103 ILE A CA 1
ATOM 824 C C . ILE A 1 103 ? 0.545 1.336 7.867 1.00 92.56 103 ILE A C 1
ATOM 826 O O . ILE A 1 103 ? 1.711 1.448 7.478 1.00 92.56 103 ILE A O 1
ATOM 830 N N . THR A 1 104 ? -0.219 0.294 7.569 1.00 96.00 104 THR A N 1
ATOM 831 C CA . THR A 1 104 ? 0.260 -0.892 6.871 1.00 96.00 104 THR A CA 1
ATOM 832 C C . THR A 1 104 ? -0.477 -1.055 5.555 1.00 96.00 104 THR A C 1
ATOM 834 O O . THR A 1 104 ? -1.702 -1.169 5.502 1.00 96.00 104 THR A O 1
ATOM 837 N N . LEU A 1 105 ? 0.294 -1.111 4.475 1.00 96.19 105 LEU A N 1
ATOM 838 C CA . LEU A 1 105 ? -0.203 -1.382 3.139 1.00 96.19 105 LEU A CA 1
ATOM 839 C C . LEU A 1 105 ? 0.093 -2.830 2.765 1.00 96.19 105 LEU A C 1
ATOM 841 O O . LEU A 1 105 ? 1.236 -3.283 2.854 1.00 96.19 105 LEU A O 1
ATOM 845 N N . LYS A 1 106 ? -0.932 -3.530 2.286 1.00 97.75 106 LYS A N 1
ATOM 846 C CA . LYS A 1 106 ? -0.799 -4.788 1.552 1.00 97.75 106 LYS A CA 1
ATOM 847 C C . LYS A 1 106 ? -0.892 -4.490 0.058 1.00 97.75 106 LYS A C 1
ATOM 849 O O . LYS A 1 106 ? -1.890 -3.940 -0.399 1.00 97.75 106 LYS A O 1
ATOM 854 N N . ILE A 1 107 ? 0.141 -4.862 -0.686 1.00 97.50 107 ILE A N 1
ATOM 855 C CA . ILE A 1 107 ? 0.305 -4.602 -2.117 1.00 97.50 107 ILE A CA 1
ATOM 856 C C . ILE A 1 107 ? 0.192 -5.934 -2.855 1.00 97.50 107 ILE A C 1
ATOM 858 O O . ILE A 1 107 ? 1.023 -6.823 -2.671 1.00 97.50 107 ILE A O 1
ATOM 862 N N . GLU A 1 108 ? -0.822 -6.071 -3.703 1.00 97.50 108 GLU A N 1
ATOM 863 C CA . GLU A 1 108 ? -1.080 -7.266 -4.506 1.00 97.50 108 GLU A CA 1
ATOM 864 C C . GLU A 1 108 ? -1.007 -6.918 -5.993 1.00 97.50 108 GLU A C 1
ATOM 866 O O . GLU A 1 108 ? -1.638 -5.966 -6.453 1.00 97.50 108 GLU A O 1
ATOM 871 N N . HIS A 1 109 ? -0.237 -7.686 -6.763 1.00 96.31 109 HIS A N 1
ATOM 872 C CA . HIS A 1 109 ? -0.103 -7.471 -8.200 1.00 96.31 109 HIS A CA 1
ATOM 873 C C . HIS A 1 109 ? 0.395 -8.746 -8.894 1.00 96.31 109 HIS A C 1
ATOM 875 O O . HIS A 1 109 ? 1.258 -9.433 -8.359 1.00 96.31 109 HIS A O 1
ATOM 881 N N . TRP A 1 110 ? -0.072 -9.036 -10.112 1.00 94.00 110 TRP A N 1
ATOM 882 C CA . TRP A 1 110 ? 0.252 -10.271 -10.850 1.00 94.00 110 TRP A CA 1
ATOM 883 C C . TRP A 1 110 ? 1.742 -10.437 -11.210 1.00 94.00 110 TRP A C 1
ATOM 885 O O . TRP A 1 110 ? 2.208 -11.544 -11.457 1.00 94.00 110 TRP A O 1
ATOM 895 N N . ARG A 1 111 ? 2.506 -9.336 -11.248 1.00 91.69 111 ARG A N 1
ATOM 896 C CA . ARG A 1 111 ? 3.977 -9.355 -11.434 1.00 91.69 111 ARG A CA 1
ATOM 897 C C . ARG A 1 111 ? 4.748 -9.697 -10.160 1.00 91.69 111 ARG A C 1
ATOM 899 O O . ARG A 1 111 ? 5.951 -9.937 -10.239 1.00 91.69 111 ARG A O 1
ATOM 906 N N . LEU A 1 112 ? 4.097 -9.644 -9.002 1.00 91.19 112 LEU A N 1
ATOM 907 C CA . LEU A 1 112 ? 4.705 -10.006 -7.732 1.00 91.19 112 LEU A CA 1
ATOM 908 C C . LEU A 1 112 ? 4.375 -11.475 -7.445 1.00 91.19 112 LEU A C 1
ATOM 910 O O . LEU A 1 112 ? 3.238 -11.889 -7.659 1.00 91.19 112 LEU A O 1
ATOM 914 N N . PRO A 1 113 ? 5.346 -12.276 -6.978 1.00 90.69 113 PRO A N 1
ATOM 915 C CA . PRO A 1 113 ? 5.090 -13.678 -6.653 1.00 90.69 113 PRO A CA 1
ATOM 916 C C . PRO A 1 113 ? 4.148 -13.828 -5.452 1.00 90.69 113 PRO A C 1
ATOM 918 O O . PRO A 1 113 ? 3.447 -14.826 -5.338 1.00 90.69 113 PRO A O 1
ATOM 921 N N . GLU A 1 114 ? 4.141 -12.837 -4.562 1.00 93.56 114 GLU A N 1
ATOM 922 C CA . GLU A 1 114 ? 3.349 -12.806 -3.341 1.00 93.56 114 GLU A CA 1
ATOM 923 C C . GLU A 1 114 ? 2.945 -11.369 -2.999 1.00 93.56 114 GLU A C 1
ATOM 925 O O . GLU A 1 114 ? 3.490 -10.401 -3.543 1.00 93.56 114 GLU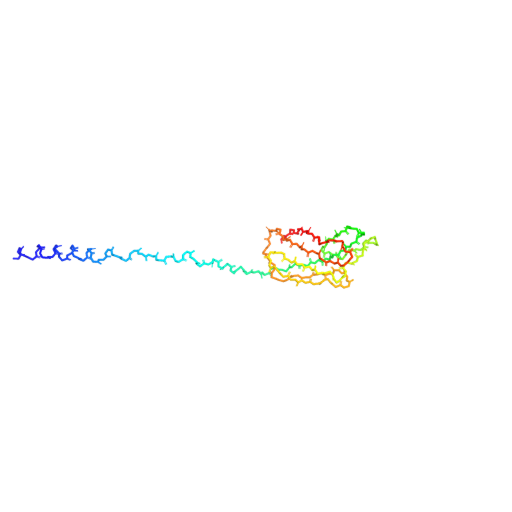 A O 1
ATOM 930 N N . ALA A 1 115 ? 1.980 -11.234 -2.089 1.00 95.31 115 ALA A N 1
ATOM 931 C CA . ALA A 1 115 ? 1.588 -9.938 -1.559 1.00 95.31 115 ALA A CA 1
ATOM 932 C C . ALA A 1 115 ? 2.725 -9.338 -0.721 1.00 95.31 115 ALA A C 1
ATOM 934 O O . ALA A 1 115 ? 3.296 -10.011 0.137 1.00 95.31 115 ALA A O 1
ATOM 935 N N . ILE A 1 116 ? 3.016 -8.057 -0.934 1.00 95.19 116 ILE A N 1
ATOM 936 C CA . ILE A 1 116 ? 4.042 -7.333 -0.178 1.00 95.19 116 ILE A CA 1
ATOM 937 C C . ILE A 1 116 ? 3.377 -6.498 0.906 1.00 95.19 116 ILE A C 1
ATOM 939 O O . ILE A 1 116 ? 2.410 -5.786 0.644 1.00 95.19 116 ILE A O 1
ATOM 943 N N . TYR A 1 117 ? 3.933 -6.557 2.110 1.00 95.38 117 TYR A N 1
ATOM 944 C CA . TYR A 1 117 ? 3.497 -5.760 3.249 1.00 95.38 117 TYR A CA 1
ATOM 945 C C . TYR A 1 117 ? 4.535 -4.682 3.533 1.00 95.38 117 TYR A C 1
ATOM 947 O O . TYR A 1 117 ? 5.734 -4.960 3.592 1.00 95.38 117 TYR A O 1
ATOM 955 N N . THR A 1 118 ? 4.089 -3.441 3.690 1.00 93.50 118 THR A N 1
ATOM 956 C CA . THR A 1 118 ? 4.974 -2.320 4.011 1.00 93.50 118 THR A CA 1
ATOM 957 C C . THR A 1 118 ? 4.289 -1.343 4.948 1.00 93.50 118 THR A C 1
ATOM 959 O O . THR A 1 118 ? 3.068 -1.201 4.907 1.00 93.50 118 THR A O 1
ATOM 962 N N . SER A 1 119 ? 5.073 -0.674 5.790 1.00 92.94 119 SER A N 1
ATOM 963 C CA . SER A 1 119 ? 4.566 0.296 6.753 1.00 92.94 119 SER A CA 1
ATOM 964 C C . SER A 1 119 ? 5.059 1.696 6.413 1.00 92.94 119 SER A C 1
ATOM 966 O O . SER A 1 119 ? 6.242 1.893 6.135 1.00 92.94 119 SER A O 1
ATOM 968 N N . ILE A 1 120 ? 4.156 2.673 6.462 1.00 90.75 120 ILE A N 1
ATOM 969 C CA . ILE A 1 120 ? 4.455 4.088 6.221 1.00 90.75 120 ILE A CA 1
ATOM 970 C C . ILE A 1 120 ? 4.156 4.852 7.504 1.00 90.75 120 ILE A C 1
ATOM 972 O O . ILE A 1 120 ? 3.087 4.681 8.085 1.00 90.75 120 ILE A O 1
ATOM 976 N N . TYR A 1 121 ? 5.099 5.682 7.948 1.00 89.56 121 TYR A N 1
ATOM 977 C CA . TYR A 1 121 ? 4.866 6.596 9.062 1.00 89.56 121 TYR A CA 1
ATOM 978 C C . TYR A 1 121 ? 4.132 7.840 8.563 1.00 89.56 121 TYR A C 1
ATOM 980 O O . TYR A 1 121 ? 4.644 8.562 7.705 1.00 89.56 121 TYR A O 1
ATOM 988 N N . LEU A 1 122 ? 2.950 8.084 9.114 1.00 86.00 122 LEU A N 1
ATOM 989 C CA . LEU A 1 122 ? 2.196 9.310 8.908 1.00 86.00 122 LEU A CA 1
ATOM 990 C C . LEU A 1 122 ? 2.737 10.359 9.869 1.00 86.00 122 LEU A C 1
ATOM 992 O O . LEU A 1 122 ? 2.640 10.185 11.081 1.00 86.00 122 LEU A O 1
ATOM 996 N N . ARG A 1 123 ? 3.353 11.398 9.308 1.00 77.19 123 ARG A N 1
ATOM 997 C CA . ARG A 1 123 ? 3.722 12.611 10.044 1.00 77.19 123 ARG A CA 1
ATOM 998 C C . ARG A 1 123 ? 2.529 13.545 10.179 1.00 77.19 123 ARG A C 1
ATOM 1000 O O . ARG A 1 123 ? 1.604 13.433 9.344 1.00 77.19 123 ARG A O 1
#

Secondary structure (DSSP, 8-state):
-TTHHHHHHHHHHHHHHHTTS-------TTS---------EEEEEEEEEETTEEEEESS----TT-EE-TT-EEEETTT--EEE--TT-EEEEEEE--SSEEEEEEEE-TTSSS-EEEEEEE-